Protein AF-A0A843U4Z0-F1 (afdb_monomer_lite)

pLDDT: mean 85.08, std 15.85, range [41.44, 98.06]

InterPro domains:
  IPR002710 Dilute domain [PF01843] (18-88)
  IPR002710 Dilute domain [PS51126] (1-98)
  IPR002710 Dilute domain [SM01132] (18-98)
  IPR052072 Vascular development regulator domain-containing protein [PTHR16027] (9-88)

Secondary structure (DSSP, 8-state):
-HHHHHHHTT--HHHHHHHHHHHHHHHHHHHHHHHHH-GGG-SHHHHHHHHHHHHHHHHHHHHTHHHHTTGGGGGHHHHHHHHHHH-THHHHHHHH--

Sequence (98 aa):
MCLLILYVLQVPPILIQKMFTQIFSSANVQLFNSLLLRRECCSFGNGEYVKAGLSDLELWCAKAKEYAGPSWEELKHIRQAVGFLVCKGCYFLNHYGM

Foldseek 3Di:
DVVVVCVVVVPPLVVLQVVLLVVLLVVLVVLLVCVVVPVVCLALVNLVVVVVVLVVVVVVCVVPVSRNPPSNVSNVNVNVSSVVSNPCVVVCCVPPHD

Radius of gyration: 16.46 Å; chains: 1; bounding box: 25×18×60 Å

Structure (mmCIF, N/CA/C/O backbone):
data_AF-A0A843U4Z0-F1
#
_entry.id   AF-A0A843U4Z0-F1
#
loop_
_atom_site.group_PDB
_atom_site.id
_atom_site.type_symbol
_atom_site.label_atom_id
_atom_site.label_alt_id
_atom_site.label_comp_id
_atom_site.label_asym_id
_atom_site.label_entity_id
_atom_site.label_seq_id
_atom_site.pdbx_PDB_ins_code
_atom_site.Cartn_x
_atom_site.Cartn_y
_atom_site.Cartn_z
_atom_site.occupancy
_atom_site.B_iso_or_equiv
_atom_site.auth_seq_id
_atom_site.auth_comp_id
_atom_site.auth_asym_id
_atom_site.auth_atom_id
_atom_site.pdbx_PDB_model_num
ATOM 1 N N . MET A 1 1 ? 5.284 -8.155 14.798 1.00 54.16 1 MET A N 1
ATOM 2 C CA . MET A 1 1 ? 6.096 -7.516 15.859 1.00 54.16 1 MET A CA 1
ATOM 3 C C . MET A 1 1 ? 5.481 -6.212 16.382 1.00 54.16 1 MET A C 1
ATOM 5 O O . MET A 1 1 ? 5.300 -6.119 17.586 1.00 54.16 1 MET A O 1
ATOM 9 N N . CYS A 1 2 ? 5.072 -5.253 15.535 1.00 58.69 2 CYS A N 1
ATOM 10 C CA . CYS A 1 2 ? 4.490 -3.974 15.995 1.00 58.69 2 CYS A CA 1
ATOM 11 C C . CYS A 1 2 ? 3.187 -4.108 16.808 1.00 58.69 2 CYS A C 1
ATOM 13 O O . CYS A 1 2 ? 3.075 -3.495 17.862 1.00 58.69 2 CYS A O 1
ATOM 15 N N . LEU A 1 3 ? 2.236 -4.953 16.387 1.00 59.44 3 LEU A N 1
ATOM 16 C CA . LEU A 1 3 ? 1.005 -5.186 17.164 1.00 59.44 3 LEU A CA 1
ATOM 17 C C . LEU A 1 3 ? 1.271 -5.822 18.537 1.00 59.44 3 LEU A C 1
ATOM 19 O O . LEU A 1 3 ? 0.555 -5.530 19.486 1.00 59.44 3 LEU A O 1
ATOM 23 N N . LEU A 1 4 ? 2.308 -6.660 18.656 1.00 59.88 4 LEU A N 1
ATOM 24 C CA . LEU A 1 4 ? 2.642 -7.324 19.919 1.00 59.88 4 LEU A CA 1
ATOM 25 C C . LEU A 1 4 ? 3.128 -6.305 20.963 1.00 59.88 4 LEU A C 1
ATOM 27 O O . LEU A 1 4 ? 2.747 -6.388 22.121 1.00 59.88 4 LEU A O 1
ATOM 31 N N . ILE A 1 5 ? 3.913 -5.309 20.535 1.00 62.28 5 ILE A N 1
ATOM 32 C CA . ILE A 1 5 ? 4.370 -4.208 21.397 1.00 62.28 5 ILE A CA 1
ATOM 33 C C . ILE A 1 5 ? 3.187 -3.325 21.814 1.00 62.28 5 ILE A C 1
ATOM 35 O O . ILE A 1 5 ? 3.045 -3.005 22.988 1.00 62.28 5 ILE A O 1
ATOM 39 N N . LEU A 1 6 ? 2.306 -2.968 20.875 1.00 62.22 6 LEU A N 1
ATOM 40 C CA . LEU A 1 6 ? 1.156 -2.102 21.163 1.00 62.22 6 LEU A CA 1
ATOM 41 C C . LEU A 1 6 ? 0.140 -2.765 22.106 1.00 62.22 6 LEU A C 1
ATOM 43 O O . LEU A 1 6 ? -0.411 -2.095 22.978 1.00 62.22 6 LEU A O 1
ATOM 47 N N . TYR A 1 7 ? -0.056 -4.079 21.970 1.00 63.06 7 TYR A N 1
ATOM 48 C CA . TYR A 1 7 ? -0.922 -4.871 22.844 1.00 63.06 7 TYR A CA 1
ATOM 49 C C . TYR A 1 7 ? -0.360 -4.990 24.269 1.00 63.06 7 TYR A C 1
ATOM 51 O O . TYR A 1 7 ? -1.084 -4.770 25.237 1.00 63.06 7 TYR A O 1
ATOM 59 N N . VAL A 1 8 ? 0.942 -5.271 24.412 1.00 61.38 8 VAL A N 1
ATOM 60 C CA . VAL A 1 8 ? 1.607 -5.390 25.726 1.00 61.38 8 VAL A CA 1
ATOM 61 C C . VAL A 1 8 ? 1.637 -4.055 26.480 1.00 61.38 8 VAL A C 1
ATOM 63 O O . VAL A 1 8 ? 1.583 -4.041 27.706 1.00 61.38 8 VAL A O 1
ATOM 66 N N . LEU A 1 9 ? 1.672 -2.930 25.762 1.00 72.12 9 LEU A N 1
ATOM 67 C CA . LEU A 1 9 ? 1.704 -1.583 26.340 1.00 72.12 9 LEU A CA 1
ATOM 68 C C . LEU A 1 9 ? 0.310 -0.988 26.633 1.00 72.12 9 LEU A C 1
ATOM 70 O O . LEU A 1 9 ? 0.228 0.189 26.977 1.00 72.12 9 LEU A O 1
ATOM 74 N N . GLN A 1 10 ? -0.776 -1.764 26.483 1.00 78.06 10 GLN A N 1
ATOM 75 C CA . GLN A 1 10 ? -2.170 -1.303 26.624 1.00 78.06 10 GLN A CA 1
ATOM 76 C C . GLN A 1 10 ? -2.475 -0.008 25.854 1.00 78.06 10 GLN A C 1
ATOM 78 O O . GLN A 1 10 ? -3.219 0.856 26.320 1.00 78.06 10 GLN A O 1
ATOM 83 N N . VAL A 1 11 ? -1.895 0.150 24.661 1.00 82.38 11 VAL A N 1
ATOM 84 C CA . VAL A 1 11 ? -2.120 1.355 23.862 1.00 82.38 11 VAL A CA 1
ATOM 85 C C . VAL A 1 11 ? -3.585 1.384 23.408 1.00 82.38 11 VAL A C 1
ATOM 87 O O . VAL A 1 11 ? -4.041 0.429 22.777 1.00 82.38 11 VAL A O 1
ATOM 90 N N . PRO A 1 12 ? -4.331 2.472 23.676 1.00 86.25 12 PRO A N 1
ATOM 91 C CA . PRO A 1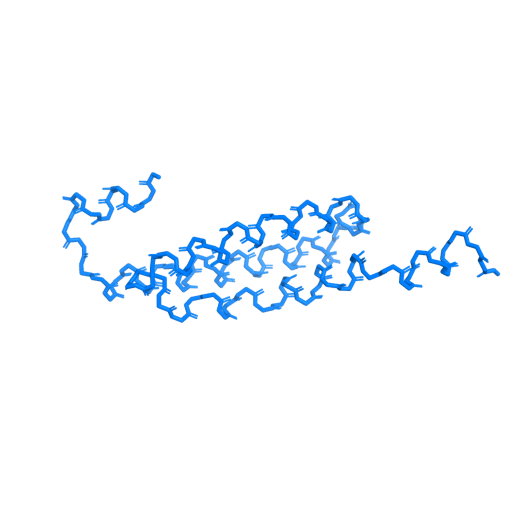 12 ? -5.697 2.629 23.198 1.00 86.25 12 PRO A CA 1
ATOM 92 C C . PRO A 1 12 ? -5.819 2.378 21.684 1.00 86.25 12 PRO A C 1
ATOM 94 O O . PRO A 1 12 ? -5.029 2.946 20.920 1.00 86.25 12 PRO A O 1
ATOM 97 N N . PRO A 1 13 ? -6.833 1.623 21.215 1.00 85.25 13 PRO A N 1
ATOM 98 C CA . PRO A 1 13 ? -7.003 1.304 19.794 1.00 85.25 13 PRO A CA 1
ATOM 99 C C . PRO A 1 13 ? -7.000 2.532 18.873 1.00 85.25 13 PRO A C 1
ATOM 101 O O . PRO A 1 13 ? -6.465 2.483 17.769 1.00 85.25 13 PRO A O 1
ATOM 104 N N . ILE A 1 14 ? -7.509 3.672 19.349 1.00 87.94 14 ILE A N 1
ATOM 105 C CA . ILE A 1 14 ? -7.505 4.935 18.600 1.00 87.94 14 ILE A CA 1
ATOM 106 C C . ILE A 1 14 ? -6.092 5.444 18.278 1.00 87.94 14 ILE A C 1
ATOM 108 O O . ILE A 1 14 ? -5.854 5.966 17.190 1.00 87.94 14 ILE A O 1
ATOM 112 N N . LEU A 1 15 ? -5.136 5.276 19.195 1.00 89.19 15 LEU A N 1
ATOM 113 C CA . LEU A 1 15 ? -3.745 5.668 18.970 1.00 89.19 15 LEU A CA 1
ATOM 114 C C . LEU A 1 15 ? -3.071 4.710 17.989 1.00 89.19 15 LEU A C 1
ATOM 116 O O . LEU A 1 15 ? -2.343 5.154 17.105 1.00 89.19 15 LEU A O 1
ATOM 120 N N . ILE A 1 16 ? -3.379 3.416 18.091 1.00 89.44 16 ILE A N 1
ATOM 121 C CA . ILE A 1 16 ? -2.903 2.395 17.153 1.00 89.44 16 ILE A CA 1
ATOM 122 C C . ILE A 1 16 ? -3.383 2.709 15.729 1.00 89.44 16 ILE A C 1
ATOM 124 O O . ILE A 1 16 ? -2.579 2.716 14.798 1.00 89.44 16 ILE A O 1
ATOM 128 N N . GLN A 1 17 ? -4.661 3.058 15.561 1.00 92.38 17 GLN A N 1
ATOM 129 C CA . GLN A 1 17 ? -5.208 3.471 14.265 1.00 92.38 17 GLN A CA 1
ATOM 130 C C . GLN A 1 17 ? -4.477 4.693 13.702 1.00 92.38 17 GLN A C 1
ATOM 132 O O . GLN A 1 17 ? -4.063 4.678 12.546 1.00 92.38 17 GLN A O 1
ATOM 137 N N . LYS A 1 18 ? -4.251 5.731 14.522 1.00 91.94 18 LYS A N 1
ATOM 138 C CA . LYS A 1 18 ? -3.496 6.929 14.108 1.00 91.94 18 LYS A CA 1
ATOM 139 C C . LYS A 1 18 ? -2.072 6.588 13.670 1.00 91.94 18 LYS A C 1
ATOM 141 O O . LYS A 1 18 ? -1.594 7.144 12.682 1.00 91.94 18 LYS A O 1
ATOM 146 N N . MET A 1 19 ? -1.410 5.663 14.366 1.00 91.69 19 MET A N 1
ATOM 147 C CA . MET A 1 19 ? -0.089 5.180 13.970 1.00 91.69 19 MET A CA 1
ATOM 148 C C . MET A 1 19 ? -0.134 4.485 12.608 1.00 91.69 19 MET A C 1
ATOM 150 O O . MET A 1 19 ? 0.668 4.827 11.744 1.00 91.69 19 MET A O 1
ATOM 154 N N . PHE A 1 20 ? -1.076 3.565 12.375 1.00 93.19 20 PHE A N 1
ATOM 155 C CA . PHE A 1 20 ? -1.192 2.889 11.079 1.00 93.19 20 PHE A CA 1
ATOM 156 C C . PHE A 1 20 ? -1.538 3.847 9.942 1.00 93.19 20 PHE A C 1
ATOM 158 O O . PHE A 1 20 ? -0.923 3.750 8.885 1.00 93.19 20 PHE A O 1
ATOM 165 N N . THR A 1 21 ? -2.426 4.821 10.164 1.00 95.56 21 THR A N 1
ATOM 166 C CA . THR A 1 21 ? -2.678 5.902 9.199 1.00 95.56 21 THR A CA 1
ATOM 167 C C . THR A 1 21 ? -1.377 6.612 8.825 1.00 95.56 21 THR A C 1
ATOM 169 O O . THR A 1 21 ? -1.064 6.737 7.645 1.00 95.56 21 THR A O 1
ATOM 172 N N . GLN A 1 22 ? -0.567 7.016 9.809 1.00 96.00 22 GLN A N 1
ATOM 173 C CA . GLN A 1 22 ? 0.690 7.714 9.534 1.00 96.00 22 GLN A CA 1
ATOM 174 C C . GLN A 1 22 ? 1.719 6.819 8.827 1.00 96.00 22 GLN A C 1
ATOM 176 O O . GLN A 1 22 ? 2.394 7.266 7.899 1.00 96.00 22 GLN A O 1
ATOM 181 N N . ILE A 1 23 ? 1.838 5.556 9.246 1.00 95.06 23 ILE A N 1
ATOM 182 C CA . ILE A 1 23 ? 2.751 4.580 8.641 1.00 95.06 23 ILE A CA 1
ATOM 183 C C . ILE A 1 23 ? 2.367 4.339 7.182 1.00 95.06 23 ILE A C 1
ATOM 185 O O . ILE A 1 23 ? 3.233 4.397 6.314 1.00 95.06 23 ILE A O 1
ATOM 189 N N . PHE A 1 24 ? 1.087 4.104 6.896 1.00 97.19 24 PHE A N 1
ATOM 190 C CA . PHE A 1 24 ? 0.617 3.831 5.540 1.00 97.19 24 PHE A CA 1
ATOM 191 C C . PHE A 1 24 ? 0.698 5.065 4.647 1.00 97.19 24 PHE A C 1
ATOM 193 O O . PHE A 1 24 ? 1.141 4.946 3.508 1.00 97.19 24 PHE A O 1
ATOM 200 N N . SER A 1 25 ? 0.388 6.252 5.168 1.00 97.62 25 SER A N 1
ATOM 201 C CA . SER A 1 25 ? 0.566 7.509 4.435 1.00 97.62 25 SER A CA 1
ATOM 202 C C . SER A 1 25 ? 2.040 7.745 4.079 1.00 97.62 25 SER A C 1
ATOM 204 O O . SER A 1 25 ? 2.384 8.037 2.931 1.00 97.62 25 SER A O 1
ATOM 206 N N . SER A 1 26 ? 2.945 7.506 5.034 1.00 96.94 26 SER A N 1
ATOM 207 C CA . SER A 1 26 ? 4.392 7.601 4.816 1.00 96.94 26 SER A CA 1
ATOM 208 C C . SER A 1 26 ? 4.897 6.561 3.811 1.00 96.94 26 SER A C 1
ATOM 210 O O . SER A 1 26 ? 5.629 6.905 2.883 1.00 96.94 26 SER A O 1
ATOM 212 N N . ALA A 1 27 ? 4.467 5.303 3.937 1.00 96.56 27 ALA A N 1
ATOM 213 C CA . ALA A 1 27 ? 4.809 4.238 2.999 1.00 96.56 27 ALA A CA 1
ATOM 214 C C . ALA A 1 27 ? 4.311 4.554 1.583 1.00 96.56 27 ALA A C 1
ATOM 216 O O . ALA A 1 27 ? 5.056 4.384 0.621 1.00 96.56 27 ALA A O 1
ATOM 217 N N . ASN A 1 28 ? 3.088 5.073 1.454 1.00 97.38 28 ASN A N 1
ATOM 218 C CA . ASN A 1 28 ? 2.519 5.487 0.181 1.00 97.38 28 ASN A CA 1
ATOM 219 C C . ASN A 1 28 ? 3.397 6.541 -0.507 1.00 97.38 28 ASN A C 1
ATOM 221 O O . ASN A 1 28 ? 3.776 6.345 -1.659 1.00 97.38 28 ASN A O 1
ATOM 225 N N . VAL A 1 29 ? 3.769 7.616 0.198 1.00 97.31 29 VAL A N 1
ATOM 226 C CA . VAL A 1 29 ? 4.633 8.674 -0.356 1.00 97.31 29 VAL A CA 1
ATOM 227 C C . VAL A 1 29 ? 6.012 8.128 -0.720 1.00 97.31 29 VAL A C 1
ATOM 229 O O . VAL A 1 29 ? 6.500 8.388 -1.815 1.00 97.31 29 VAL A O 1
ATOM 232 N N . GLN A 1 30 ? 6.642 7.348 0.161 1.00 96.81 30 GLN A N 1
ATOM 233 C CA . GLN A 1 30 ? 7.994 6.833 -0.073 1.00 96.81 30 GLN A CA 1
ATOM 234 C C . GLN A 1 30 ? 8.057 5.864 -1.258 1.00 96.81 30 GLN A C 1
ATOM 236 O O . GLN A 1 30 ? 8.934 5.989 -2.118 1.00 96.81 30 GLN A O 1
ATOM 241 N N . LEU A 1 31 ? 7.121 4.916 -1.337 1.00 95.00 31 LEU A N 1
ATOM 242 C CA . LEU A 1 31 ? 7.069 3.947 -2.430 1.00 95.00 31 LEU A CA 1
ATOM 243 C C . LEU A 1 31 ? 6.703 4.626 -3.749 1.00 95.00 31 LEU A C 1
ATOM 245 O O . LEU A 1 31 ? 7.352 4.381 -4.763 1.00 95.00 31 LEU A O 1
ATOM 249 N N . PHE A 1 32 ? 5.718 5.526 -3.735 1.00 94.94 32 PHE A N 1
ATOM 250 C CA . PHE A 1 32 ? 5.315 6.259 -4.930 1.00 94.94 32 PHE A CA 1
ATOM 251 C C . PHE A 1 32 ? 6.448 7.154 -5.450 1.00 94.94 32 PHE A C 1
ATOM 253 O O . PHE A 1 32 ? 6.773 7.106 -6.635 1.00 94.94 32 PHE A O 1
ATOM 260 N N . ASN A 1 33 ? 7.135 7.885 -4.567 1.00 94.50 33 ASN A N 1
ATOM 261 C CA . ASN A 1 33 ? 8.306 8.677 -4.944 1.00 94.50 33 ASN A CA 1
ATOM 262 C C . ASN A 1 33 ? 9.446 7.805 -5.480 1.00 94.50 33 ASN A C 1
ATOM 264 O O . ASN A 1 33 ? 10.119 8.208 -6.424 1.00 94.50 33 ASN A O 1
ATOM 268 N N . SER A 1 34 ? 9.652 6.605 -4.931 1.00 95.25 34 SER A N 1
ATOM 269 C CA . SER A 1 34 ? 10.660 5.674 -5.452 1.00 95.25 34 SER A CA 1
ATOM 270 C C . SER A 1 34 ? 10.353 5.261 -6.894 1.00 95.25 34 SER A C 1
ATOM 272 O O . SER A 1 34 ? 11.259 5.267 -7.723 1.00 95.25 34 SER A O 1
ATOM 274 N N . LEU A 1 35 ? 9.083 4.983 -7.217 1.00 90.75 35 LEU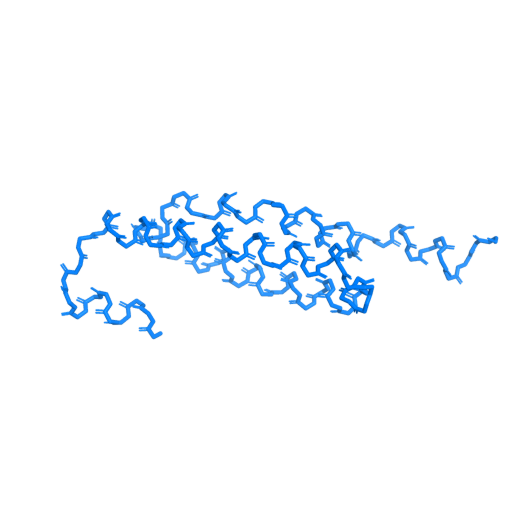 A N 1
ATOM 275 C CA . LEU A 1 35 ? 8.654 4.696 -8.591 1.00 90.75 35 LEU A CA 1
ATOM 276 C C . LEU A 1 35 ? 8.848 5.905 -9.520 1.00 90.75 35 LEU A C 1
ATOM 278 O O . LEU A 1 35 ? 9.325 5.754 -10.641 1.00 90.75 35 LEU A O 1
ATOM 282 N N . LEU A 1 36 ? 8.522 7.117 -9.063 1.00 88.88 36 LEU A N 1
ATOM 283 C CA . LEU A 1 36 ? 8.667 8.325 -9.882 1.00 88.88 36 LEU A CA 1
ATOM 284 C C . LEU A 1 36 ? 10.128 8.711 -10.145 1.00 88.88 36 LEU A C 1
ATOM 286 O O . LEU A 1 36 ? 10.457 9.171 -11.236 1.00 88.88 36 LEU A O 1
ATOM 290 N N . LEU A 1 37 ? 10.998 8.556 -9.146 1.00 93.44 37 LEU A N 1
ATOM 291 C CA . LEU A 1 37 ? 12.373 9.055 -9.195 1.00 93.44 37 LEU A CA 1
ATOM 292 C C . LEU A 1 37 ? 13.370 8.029 -9.745 1.00 93.44 37 LEU A C 1
ATOM 294 O O . LEU A 1 37 ? 14.433 8.419 -10.226 1.00 9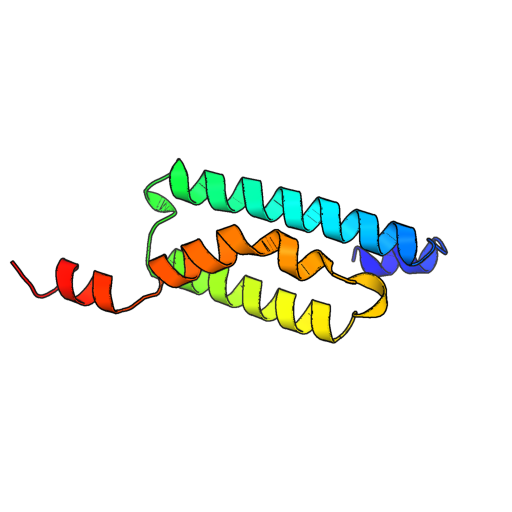3.44 37 LEU A O 1
ATOM 298 N N . ARG A 1 38 ? 13.064 6.726 -9.679 1.00 91.81 38 ARG A N 1
ATOM 299 C CA . ARG A 1 38 ? 14.000 5.656 -10.060 1.00 91.81 38 ARG A CA 1
ATOM 300 C C . ARG A 1 38 ? 13.392 4.743 -11.118 1.00 91.81 38 ARG A C 1
ATOM 302 O O . ARG A 1 38 ? 12.551 3.898 -10.825 1.00 91.81 38 ARG A O 1
ATOM 309 N N . ARG A 1 39 ? 13.893 4.849 -12.355 1.00 84.56 39 ARG A N 1
ATOM 310 C CA . ARG A 1 39 ? 13.446 4.021 -13.495 1.00 84.56 39 ARG A CA 1
ATOM 311 C C . ARG A 1 39 ? 13.547 2.520 -13.242 1.00 84.56 39 ARG A C 1
ATOM 313 O O . ARG A 1 39 ? 12.685 1.775 -13.688 1.00 84.56 39 ARG A O 1
ATOM 320 N N . GLU A 1 40 ? 14.568 2.077 -12.517 1.00 86.69 40 GLU A N 1
ATOM 321 C CA . GLU A 1 40 ? 14.757 0.662 -12.179 1.00 86.69 40 GLU A CA 1
ATOM 322 C C . GLU A 1 40 ? 13.628 0.082 -11.317 1.00 86.69 40 GLU A C 1
ATOM 324 O O . GLU A 1 40 ? 13.389 -1.120 -11.367 1.00 86.69 40 GLU A O 1
ATOM 329 N N . CYS A 1 41 ? 12.884 0.913 -10.578 1.00 87.50 41 CYS A N 1
ATOM 330 C CA . CYS A 1 41 ? 11.732 0.474 -9.794 1.00 87.50 41 CYS A CA 1
ATOM 331 C C . CYS A 1 41 ? 10.478 0.240 -10.664 1.00 87.50 41 CYS A C 1
ATOM 333 O O . CYS A 1 41 ? 9.583 -0.492 -10.250 1.00 87.50 41 CYS A O 1
ATOM 335 N N . CYS A 1 42 ? 10.429 0.780 -11.885 1.00 87.31 42 CYS A N 1
ATOM 336 C CA . CYS A 1 42 ? 9.279 0.726 -12.796 1.00 87.31 42 CYS A CA 1
ATOM 337 C C . CYS A 1 42 ? 9.347 -0.456 -13.775 1.00 87.31 42 CYS A C 1
ATOM 339 O O . CYS A 1 42 ? 9.324 -0.276 -14.991 1.00 87.31 42 CYS A O 1
ATOM 341 N N . SER A 1 43 ? 9.433 -1.677 -13.244 1.00 88.06 43 SER A N 1
ATOM 342 C CA . SER A 1 43 ? 9.435 -2.919 -14.029 1.00 88.06 43 SER A CA 1
ATOM 343 C C . SER A 1 43 ? 8.243 -3.810 -13.679 1.00 88.06 43 SER A C 1
ATOM 345 O O . SER A 1 43 ? 7.641 -3.657 -12.615 1.00 88.06 43 SER A O 1
ATOM 347 N N . PHE A 1 44 ? 7.928 -4.782 -14.542 1.00 88.12 44 PHE A N 1
ATOM 348 C CA . PHE A 1 44 ? 6.846 -5.743 -14.289 1.00 88.12 44 PHE A CA 1
ATOM 349 C C . PHE A 1 44 ? 7.086 -6.518 -13.002 1.00 88.12 44 PHE A C 1
ATOM 351 O O . PHE A 1 44 ? 6.197 -6.626 -12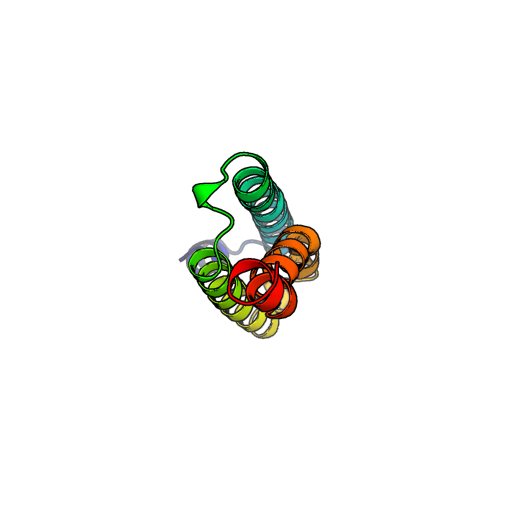.167 1.00 88.12 44 PHE A O 1
ATOM 358 N N . GLY A 1 45 ? 8.311 -7.032 -12.845 1.00 90.19 45 GLY A N 1
ATOM 359 C CA . GLY A 1 45 ? 8.699 -7.827 -11.686 1.00 90.19 45 GLY A CA 1
ATOM 360 C C . GLY A 1 45 ? 8.582 -7.031 -10.391 1.00 90.19 45 GLY A C 1
ATOM 361 O O . GLY A 1 45 ? 8.041 -7.537 -9.413 1.00 90.19 45 GLY A O 1
ATOM 362 N N . ASN A 1 46 ? 8.996 -5.760 -10.402 1.00 91.69 46 ASN A N 1
ATOM 363 C CA . ASN A 1 46 ? 8.827 -4.881 -9.246 1.00 91.69 46 ASN A CA 1
ATOM 364 C C . ASN A 1 46 ? 7.351 -4.564 -8.988 1.00 91.69 46 ASN A C 1
ATOM 366 O O . ASN A 1 46 ? 6.918 -4.581 -7.839 1.00 91.69 46 ASN A O 1
ATOM 370 N N . GLY A 1 47 ? 6.564 -4.333 -10.042 1.00 92.81 47 GLY A N 1
ATOM 371 C CA . GLY A 1 47 ? 5.118 -4.151 -9.941 1.00 92.81 47 GLY A CA 1
ATOM 372 C C . GLY A 1 47 ? 4.428 -5.350 -9.287 1.00 92.81 47 GLY A C 1
ATOM 373 O O . GLY A 1 47 ? 3.701 -5.177 -8.312 1.00 92.81 47 GLY A O 1
ATOM 374 N N . GLU A 1 48 ? 4.694 -6.566 -9.763 1.00 94.12 48 GLU A N 1
ATOM 375 C CA . GLU A 1 48 ? 4.132 -7.799 -9.196 1.00 94.12 48 GLU A CA 1
ATOM 376 C C . GLU A 1 48 ? 4.590 -8.027 -7.751 1.00 94.12 48 GLU A C 1
ATOM 378 O O . GLU A 1 48 ? 3.777 -8.392 -6.901 1.00 94.12 48 GLU A O 1
ATOM 383 N N . TYR A 1 49 ? 5.859 -7.743 -7.437 1.00 95.00 49 TYR A N 1
ATOM 384 C CA . TYR A 1 49 ? 6.374 -7.843 -6.071 1.00 95.00 49 TYR A CA 1
ATOM 385 C C . TYR A 1 49 ? 5.634 -6.904 -5.109 1.00 95.00 49 TYR A C 1
ATOM 387 O O . TYR A 1 49 ? 5.141 -7.334 -4.063 1.00 95.00 49 TYR A O 1
ATOM 395 N N . VAL A 1 50 ? 5.493 -5.625 -5.472 1.00 95.50 50 VAL A N 1
ATOM 396 C CA . VAL A 1 50 ? 4.782 -4.651 -4.629 1.00 95.50 50 VAL A CA 1
ATOM 397 C C . VAL A 1 50 ? 3.291 -4.991 -4.548 1.00 95.50 50 VAL A C 1
ATOM 399 O O . VAL A 1 50 ? 2.695 -4.864 -3.480 1.00 95.50 50 VAL A O 1
ATOM 402 N N . LYS A 1 51 ? 2.681 -5.485 -5.631 1.00 95.69 51 LYS A N 1
ATOM 403 C CA . LYS A 1 51 ? 1.281 -5.933 -5.646 1.00 95.69 51 LYS A CA 1
ATOM 404 C C . LYS A 1 51 ? 1.028 -7.078 -4.665 1.00 95.69 51 LYS A C 1
ATOM 406 O O . LYS A 1 51 ? 0.020 -7.048 -3.959 1.00 95.69 51 LYS A O 1
ATOM 411 N N . ALA A 1 52 ? 1.928 -8.059 -4.599 1.00 96.56 52 ALA A N 1
ATOM 412 C CA . ALA A 1 52 ? 1.829 -9.154 -3.638 1.00 96.56 52 ALA A CA 1
ATOM 413 C C . ALA A 1 52 ? 1.869 -8.623 -2.195 1.00 96.56 52 ALA A C 1
ATOM 415 O O . ALA A 1 52 ? 0.962 -8.903 -1.415 1.00 96.56 52 ALA A O 1
ATOM 416 N N . GLY A 1 53 ? 2.829 -7.745 -1.880 1.00 96.44 53 GLY A N 1
ATOM 417 C CA . GLY A 1 53 ? 2.921 -7.121 -0.555 1.00 96.44 53 GLY A CA 1
ATOM 418 C C . GLY A 1 53 ? 1.694 -6.276 -0.182 1.00 96.44 53 GLY A C 1
ATOM 419 O O . GLY A 1 53 ? 1.220 -6.335 0.951 1.00 96.44 53 GLY A O 1
ATOM 420 N N . LEU A 1 54 ? 1.130 -5.524 -1.134 1.00 97.12 54 LEU A N 1
ATOM 421 C CA . LEU A 1 54 ? -0.122 -4.786 -0.927 1.00 97.12 54 LEU A CA 1
ATOM 422 C C . LEU A 1 54 ? -1.306 -5.730 -0.662 1.00 97.12 54 LEU A C 1
ATOM 424 O O . LEU A 1 54 ? -2.149 -5.412 0.171 1.00 97.12 54 LEU A O 1
ATOM 428 N N . SER A 1 55 ? -1.352 -6.895 -1.310 1.00 96.94 55 SER A N 1
ATOM 429 C CA . SER A 1 55 ? -2.413 -7.892 -1.095 1.00 96.94 55 SER A CA 1
ATOM 430 C C . SER A 1 55 ? -2.339 -8.501 0.312 1.00 96.94 55 SER A C 1
ATOM 432 O O . SER A 1 55 ? -3.359 -8.641 0.989 1.00 96.94 55 SER A O 1
ATOM 434 N N . ASP A 1 56 ? -1.128 -8.792 0.794 1.00 96.75 56 ASP A N 1
ATOM 435 C CA . ASP A 1 56 ? -0.912 -9.269 2.165 1.00 96.75 56 ASP A CA 1
ATOM 436 C C . ASP A 1 56 ? -1.313 -8.211 3.206 1.00 96.75 56 ASP A C 1
ATOM 438 O O . ASP A 1 56 ? -1.932 -8.533 4.227 1.00 96.75 56 ASP A O 1
ATOM 442 N N . LEU A 1 57 ? -1.009 -6.935 2.940 1.00 95.69 57 LEU A N 1
ATOM 443 C CA . LEU A 1 57 ? -1.419 -5.817 3.793 1.00 95.69 57 LEU A CA 1
ATOM 444 C C . LEU A 1 57 ? -2.938 -5.625 3.813 1.00 95.69 57 LEU A C 1
ATOM 446 O O . LEU A 1 57 ? -3.495 -5.386 4.885 1.00 95.69 57 LEU A O 1
ATOM 450 N N . GLU A 1 58 ? -3.619 -5.762 2.674 1.00 96.62 58 GLU A N 1
ATOM 451 C CA . GLU A 1 58 ? -5.083 -5.693 2.597 1.00 96.62 58 GLU A CA 1
ATOM 452 C C . GLU A 1 58 ? -5.729 -6.790 3.450 1.00 96.62 58 GLU A C 1
ATOM 454 O O . GLU A 1 58 ? -6.605 -6.519 4.278 1.00 96.62 58 GLU A O 1
ATOM 459 N N . LEU A 1 59 ? -5.235 -8.027 3.321 1.00 96.06 59 LEU A N 1
ATOM 460 C CA . LEU A 1 59 ? -5.698 -9.156 4.123 1.00 96.06 59 LEU A CA 1
ATOM 461 C C . LEU A 1 59 ? -5.447 -8.932 5.618 1.00 96.06 59 LEU A C 1
ATOM 463 O O . LEU A 1 59 ? -6.298 -9.258 6.451 1.00 96.06 59 LEU A O 1
ATOM 467 N N . TRP A 1 60 ? -4.289 -8.379 5.979 1.00 94.56 60 TRP A N 1
ATOM 468 C CA . TRP A 1 60 ? -3.997 -8.023 7.362 1.00 94.56 60 TRP A CA 1
ATOM 469 C C . TRP A 1 60 ? -4.961 -6.947 7.883 1.00 94.56 60 TRP A C 1
ATOM 471 O O . TRP A 1 60 ? -5.505 -7.117 8.975 1.00 94.56 60 TRP A O 1
ATOM 481 N N . CYS A 1 61 ? -5.259 -5.904 7.099 1.00 94.81 61 CYS A N 1
ATOM 482 C CA . CYS A 1 61 ? -6.221 -4.861 7.476 1.00 94.81 61 CYS A CA 1
ATOM 483 C C . CYS A 1 61 ? -7.626 -5.433 7.696 1.00 94.81 61 CYS A C 1
ATOM 485 O O . CYS A 1 61 ? -8.307 -5.052 8.649 1.00 94.81 61 CYS A O 1
ATOM 487 N N . ALA A 1 62 ? -8.042 -6.383 6.854 1.00 94.00 62 ALA A N 1
ATOM 488 C CA . ALA A 1 62 ? -9.322 -7.069 6.998 1.00 94.00 62 ALA A CA 1
ATOM 489 C C . ALA A 1 62 ? -9.405 -7.877 8.306 1.00 94.00 62 ALA A C 1
ATOM 491 O O . ALA A 1 62 ? -10.441 -7.865 8.972 1.00 94.00 62 ALA A O 1
ATOM 492 N N . LYS A 1 63 ? -8.309 -8.539 8.707 1.00 92.75 63 LYS A N 1
ATOM 493 C CA . LYS A 1 63 ? -8.223 -9.305 9.965 1.00 92.75 63 LYS A CA 1
ATOM 494 C C . LYS A 1 63 ? -8.114 -8.409 11.201 1.00 92.75 63 LYS A C 1
ATOM 496 O O . LYS A 1 63 ? -8.664 -8.740 12.244 1.00 92.75 63 LYS A O 1
ATOM 501 N N . ALA A 1 64 ? -7.412 -7.284 11.093 1.00 90.69 64 ALA A N 1
ATOM 502 C CA . ALA A 1 64 ? -7.101 -6.379 12.197 1.00 90.69 64 ALA A CA 1
ATOM 503 C C . ALA A 1 64 ? -7.949 -5.096 12.159 1.00 90.69 64 ALA A C 1
ATOM 505 O O . ALA A 1 64 ? -7.441 -4.018 12.456 1.00 90.69 64 ALA A O 1
ATOM 506 N N . LYS A 1 65 ? -9.235 -5.188 11.793 1.00 88.75 65 LYS A N 1
ATOM 507 C CA . LYS A 1 65 ? -10.097 -4.024 11.507 1.00 88.75 65 LYS A CA 1
ATOM 508 C C . LYS A 1 65 ? -10.176 -3.000 12.651 1.00 88.75 65 LYS A C 1
ATOM 510 O O . LYS A 1 65 ? -10.202 -1.802 12.387 1.00 88.75 65 LYS A O 1
ATOM 515 N N . GLU A 1 66 ? -10.151 -3.460 13.905 1.00 88.75 66 GLU A N 1
ATOM 516 C CA . GLU A 1 66 ? -10.100 -2.608 15.108 1.00 88.75 66 GLU A CA 1
ATOM 517 C C . GLU A 1 66 ? -8.851 -1.711 15.150 1.00 88.75 66 GLU A C 1
ATOM 519 O O . GLU A 1 66 ? -8.918 -0.572 15.606 1.00 88.75 66 GLU A O 1
ATOM 524 N N . TYR A 1 67 ? -7.718 -2.202 14.646 1.00 88.38 67 TYR A N 1
ATOM 525 C CA . TYR A 1 67 ? -6.425 -1.517 14.696 1.00 88.38 67 TYR A CA 1
ATOM 526 C C . TYR A 1 67 ? -6.080 -0.812 13.391 1.00 88.38 67 TYR A C 1
ATOM 528 O O . TYR A 1 67 ? -5.504 0.269 13.412 1.00 88.38 67 TYR A O 1
ATOM 536 N N . ALA A 1 68 ? -6.434 -1.408 12.255 1.00 88.81 68 ALA A N 1
ATOM 537 C CA . ALA A 1 68 ? -6.209 -0.820 10.947 1.00 88.81 68 ALA A CA 1
ATOM 538 C C . ALA A 1 68 ? -7.145 0.374 10.716 1.00 88.81 68 ALA A C 1
ATOM 540 O O . ALA A 1 68 ? -6.732 1.364 10.113 1.00 88.81 68 ALA A O 1
ATOM 541 N N . GLY A 1 69 ? -8.392 0.318 11.200 1.00 89.25 69 GLY A N 1
ATOM 542 C CA . GLY A 1 69 ? -9.374 1.370 10.944 1.00 89.25 69 GLY A CA 1
ATOM 543 C C . GLY A 1 69 ? -9.462 1.701 9.441 1.00 89.25 69 GLY A C 1
ATOM 544 O O . GLY A 1 69 ? -9.435 0.786 8.617 1.00 89.25 69 GLY A O 1
ATOM 545 N N . PRO A 1 70 ? -9.527 2.988 9.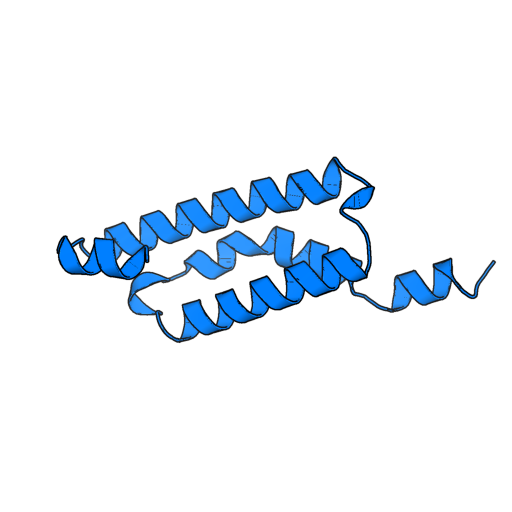052 1.00 92.12 70 PRO A N 1
ATOM 546 C CA . PRO A 1 70 ? -9.547 3.404 7.648 1.00 92.12 70 PRO A CA 1
ATOM 547 C C . PRO A 1 70 ? -8.150 3.516 7.006 1.00 92.12 70 PRO A C 1
ATOM 549 O O . PRO A 1 70 ? -8.037 4.033 5.898 1.00 92.12 70 PRO A O 1
ATOM 552 N N . SER A 1 71 ? -7.073 3.080 7.676 1.00 95.12 71 SER A N 1
ATOM 553 C CA . SER A 1 71 ? -5.696 3.351 7.224 1.00 95.12 71 SER A CA 1
ATOM 554 C C . SER A 1 71 ? -5.372 2.795 5.837 1.00 95.12 71 SER A C 1
ATOM 556 O O . SER A 1 71 ? -4.564 3.396 5.137 1.00 95.12 71 SER A O 1
ATOM 558 N N . TRP A 1 72 ? -6.011 1.701 5.403 1.00 97.00 72 TRP A N 1
ATOM 559 C CA . TRP A 1 72 ? -5.805 1.096 4.076 1.00 97.00 72 TRP A CA 1
ATOM 560 C C . TRP A 1 72 ? -5.942 2.097 2.917 1.00 97.00 72 TRP A C 1
ATOM 562 O O . TRP A 1 72 ? -5.209 2.017 1.928 1.00 97.00 72 TRP A O 1
ATOM 572 N N . GLU A 1 73 ? -6.827 3.085 3.061 1.00 96.50 73 GLU A N 1
ATOM 573 C CA . GLU A 1 73 ? -7.073 4.111 2.044 1.00 96.50 73 GLU A CA 1
ATOM 574 C C . GLU A 1 73 ? -5.880 5.058 1.835 1.00 96.50 73 GLU A C 1
ATOM 576 O O . GLU A 1 73 ? -5.736 5.659 0.767 1.00 96.50 73 GLU A O 1
ATOM 581 N N . GLU A 1 74 ? -4.961 5.139 2.800 1.00 98.06 74 GLU A N 1
ATOM 582 C CA . GLU A 1 74 ? -3.736 5.933 2.677 1.00 98.06 74 GLU A CA 1
ATOM 583 C C . GLU A 1 74 ? -2.785 5.377 1.601 1.00 98.06 74 GLU A C 1
ATOM 585 O O . GLU A 1 74 ? -1.992 6.125 1.032 1.00 98.06 74 GLU A O 1
ATOM 590 N N . LEU A 1 75 ? -2.893 4.086 1.254 1.00 97.62 75 LEU A N 1
ATOM 591 C CA . LEU A 1 75 ? -2.063 3.415 0.239 1.00 97.62 75 LEU A CA 1
ATOM 592 C C . LEU A 1 75 ? -2.592 3.574 -1.200 1.00 97.62 75 LEU A C 1
ATOM 594 O O . LEU A 1 75 ? -2.119 2.903 -2.121 1.00 97.62 75 LEU A O 1
ATOM 598 N N . LYS A 1 76 ? -3.587 4.436 -1.434 1.00 96.88 76 LYS A N 1
ATOM 599 C CA . LYS A 1 76 ? -4.262 4.563 -2.739 1.00 96.88 76 LYS A CA 1
ATOM 600 C C . LYS A 1 76 ? -3.325 4.866 -3.914 1.00 96.88 76 LYS A C 1
ATOM 602 O O . LYS A 1 76 ? -3.507 4.293 -4.987 1.00 96.88 76 LYS A O 1
ATOM 607 N N . HIS A 1 77 ? -2.315 5.721 -3.737 1.00 96.88 77 HIS A N 1
ATOM 608 C CA . HIS A 1 77 ? -1.466 6.157 -4.851 1.00 96.88 77 HIS A CA 1
ATOM 609 C C . HIS A 1 77 ? -0.510 5.051 -5.289 1.00 96.88 77 HIS A C 1
ATOM 611 O O . HIS A 1 77 ? -0.378 4.790 -6.486 1.00 96.88 77 HIS A O 1
ATOM 617 N N . ILE A 1 78 ? 0.100 4.345 -4.333 1.00 97.19 78 ILE A N 1
ATOM 618 C CA . ILE A 1 78 ? 0.950 3.201 -4.657 1.00 97.19 78 ILE A CA 1
ATOM 619 C C . ILE A 1 78 ? 0.134 2.048 -5.256 1.00 97.19 78 ILE A C 1
ATOM 621 O O . ILE A 1 78 ? 0.571 1.452 -6.237 1.00 97.19 78 ILE A O 1
ATOM 625 N N . ARG A 1 79 ? -1.087 1.788 -4.763 1.00 97.19 79 ARG A N 1
ATOM 626 C CA . ARG A 1 79 ? -2.000 0.784 -5.347 1.00 97.19 79 ARG A CA 1
ATOM 627 C C . ARG A 1 79 ? -2.332 1.095 -6.806 1.00 97.19 79 ARG A C 1
ATOM 629 O O . ARG A 1 79 ? -2.270 0.204 -7.650 1.00 97.19 79 ARG A O 1
ATOM 636 N N . GLN A 1 80 ? -2.642 2.355 -7.112 1.00 95.69 80 GLN A N 1
ATOM 637 C CA . GLN A 1 80 ? -2.898 2.800 -8.483 1.00 95.69 80 GLN A CA 1
ATOM 638 C C . GLN A 1 80 ? -1.655 2.652 -9.369 1.00 95.69 80 GLN A C 1
ATOM 640 O O . GLN A 1 80 ? -1.743 2.044 -10.433 1.00 95.69 80 GLN A O 1
ATOM 645 N N . ALA A 1 81 ? -0.494 3.148 -8.926 1.00 94.31 81 ALA A N 1
ATOM 646 C CA . ALA A 1 81 ? 0.758 3.064 -9.684 1.00 94.31 81 ALA A CA 1
ATOM 647 C C . ALA A 1 81 ? 1.155 1.618 -10.004 1.00 94.31 81 ALA A C 1
ATOM 649 O O . ALA A 1 81 ? 1.512 1.299 -11.136 1.00 94.31 81 ALA A O 1
ATOM 650 N N . VAL A 1 82 ? 1.035 0.724 -9.024 1.00 94.25 82 VAL A N 1
ATOM 651 C CA . VAL A 1 82 ? 1.294 -0.706 -9.211 1.00 94.25 82 VAL A CA 1
ATOM 652 C C . VAL A 1 82 ? 0.278 -1.335 -10.164 1.00 94.25 82 VAL A C 1
ATOM 654 O O . VAL A 1 82 ? 0.661 -2.121 -11.029 1.00 94.25 82 VAL A O 1
ATOM 657 N N . GLY A 1 83 ? -0.998 -0.945 -10.073 1.00 92.06 83 GLY A N 1
ATOM 658 C CA . GLY A 1 83 ? -2.026 -1.337 -11.038 1.00 92.06 83 GLY A CA 1
ATOM 659 C C . GLY A 1 83 ? -1.638 -0.992 -12.478 1.00 92.06 83 GLY A C 1
ATOM 660 O O . GLY A 1 83 ? -1.784 -1.833 -13.362 1.00 92.06 83 GLY A O 1
ATOM 661 N N . PHE A 1 84 ? -1.065 0.195 -12.706 1.00 89.69 84 PHE A N 1
ATOM 662 C CA . PHE A 1 84 ? -0.524 0.581 -14.013 1.00 89.69 84 PHE A CA 1
ATOM 663 C C . PHE A 1 84 ? 0.698 -0.251 -14.419 1.00 89.69 84 PHE A C 1
ATOM 665 O O . PHE A 1 84 ? 0.743 -0.742 -15.545 1.00 89.69 84 PHE A O 1
ATOM 672 N N . LEU A 1 85 ? 1.664 -0.451 -13.516 1.00 87.75 85 LEU A N 1
ATOM 673 C CA . LEU A 1 85 ? 2.905 -1.188 -13.800 1.00 87.75 85 LEU A CA 1
ATOM 674 C C . LEU A 1 85 ? 2.680 -2.657 -14.171 1.00 87.75 85 LEU A C 1
ATOM 676 O O . LEU A 1 85 ? 3.460 -3.222 -14.936 1.00 87.75 85 LEU A O 1
ATOM 680 N N . VAL A 1 86 ? 1.633 -3.273 -13.625 1.00 88.81 86 VAL A N 1
ATOM 681 C CA . VAL A 1 86 ? 1.272 -4.681 -13.852 1.00 88.81 86 VAL A CA 1
ATOM 682 C C . VAL A 1 86 ? 0.263 -4.83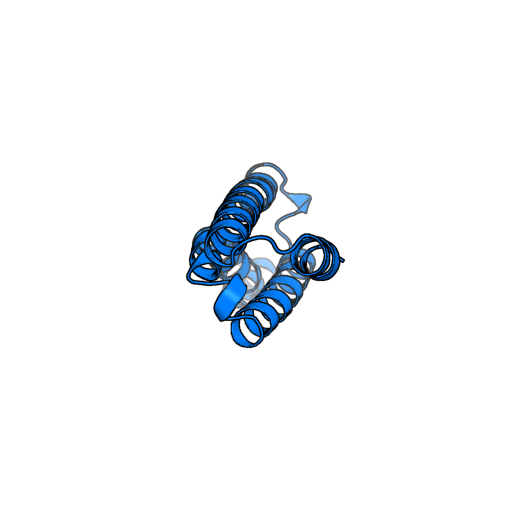8 -14.999 1.00 88.81 86 VAL A C 1
ATOM 684 O O . VAL A 1 86 ? 0.010 -5.948 -15.475 1.00 88.81 86 VAL A O 1
ATOM 687 N N . CYS A 1 87 ? -0.321 -3.743 -15.487 1.00 85.38 87 CYS A N 1
ATOM 688 C CA . CYS A 1 87 ? -1.308 -3.802 -16.555 1.00 85.38 87 CYS A CA 1
ATOM 689 C C . CYS A 1 87 ? -0.666 -4.340 -17.848 1.00 85.38 87 CYS A C 1
ATOM 691 O O . CYS A 1 87 ? 0.174 -3.692 -18.475 1.00 85.38 87 CYS A O 1
ATOM 693 N N . LYS A 1 88 ? -1.078 -5.546 -18.266 1.00 59.50 88 LYS A N 1
ATOM 694 C CA . LYS A 1 88 ? -0.508 -6.273 -19.419 1.00 59.50 88 LYS A CA 1
ATOM 695 C C . LYS A 1 88 ? -0.552 -5.489 -20.742 1.00 59.50 88 LYS A C 1
ATOM 697 O O . LYS A 1 88 ? 0.263 -5.757 -21.621 1.00 59.50 88 LYS A O 1
ATOM 702 N N . GLY A 1 89 ? -1.452 -4.510 -20.880 1.00 53.84 89 GLY A N 1
ATOM 703 C CA . GLY A 1 89 ? -1.602 -3.692 -22.091 1.00 53.84 89 GLY A CA 1
ATOM 704 C C . GLY A 1 89 ? -0.358 -2.875 -22.471 1.00 53.84 89 GLY A C 1
ATOM 705 O O . GLY A 1 89 ? -0.085 -2.713 -23.656 1.00 53.84 89 GLY A O 1
ATOM 706 N N . CYS A 1 90 ? 0.456 -2.440 -21.502 1.00 52.00 90 CYS A N 1
ATOM 707 C CA . CYS A 1 90 ? 1.701 -1.709 -21.784 1.00 52.00 90 CYS A CA 1
ATOM 708 C C . CYS A 1 90 ? 2.883 -2.628 -22.163 1.00 52.00 90 CYS A C 1
ATOM 710 O O . CYS A 1 90 ? 3.832 -2.169 -22.796 1.00 52.00 90 CYS A O 1
ATOM 712 N N . TYR A 1 91 ? 2.832 -3.925 -21.826 1.00 47.78 91 TYR A N 1
ATOM 713 C CA . TYR A 1 91 ? 3.844 -4.911 -22.247 1.00 47.78 91 TYR A CA 1
ATOM 714 C C . TYR A 1 91 ? 3.617 -5.408 -23.672 1.00 47.78 91 TYR A C 1
ATOM 716 O O . TYR A 1 91 ? 4.586 -5.657 -24.384 1.00 47.78 91 TYR A O 1
ATOM 724 N N . PHE A 1 92 ? 2.358 -5.502 -24.112 1.00 45.84 92 PHE A N 1
ATOM 725 C CA . PHE A 1 92 ? 2.040 -5.821 -25.507 1.00 45.84 92 PHE A CA 1
ATOM 726 C C . PHE A 1 92 ? 2.569 -4.757 -26.481 1.00 45.84 92 PHE A C 1
ATOM 728 O O . PHE A 1 92 ? 3.091 -5.116 -27.531 1.00 45.84 92 PHE A O 1
ATOM 735 N N . LEU A 1 93 ? 2.521 -3.473 -26.106 1.00 51.16 93 LEU A N 1
ATOM 736 C CA . LEU A 1 93 ? 3.116 -2.388 -26.898 1.00 51.16 93 LEU A CA 1
ATOM 737 C C . LEU A 1 93 ? 4.654 -2.419 -26.890 1.00 51.16 93 LEU A C 1
ATOM 739 O O . LEU A 1 93 ? 5.262 -2.227 -27.932 1.00 51.16 93 LEU A O 1
ATOM 743 N N . ASN A 1 94 ? 5.303 -2.724 -25.760 1.00 50.06 94 ASN A N 1
ATOM 744 C CA . ASN A 1 94 ? 6.774 -2.712 -25.691 1.00 50.06 94 ASN A CA 1
ATOM 745 C C . ASN A 1 94 ? 7.462 -3.974 -26.249 1.00 50.06 94 ASN A C 1
ATOM 747 O O . ASN A 1 94 ? 8.653 -3.918 -26.538 1.00 50.06 94 ASN A O 1
ATOM 751 N N . HIS A 1 95 ? 6.765 -5.111 -26.374 1.00 51.19 95 HIS A N 1
ATOM 752 C CA . HIS A 1 95 ? 7.386 -6.379 -26.796 1.00 51.19 95 HIS A CA 1
ATOM 753 C C . HIS A 1 95 ? 6.892 -6.910 -28.158 1.00 51.19 95 HIS A C 1
ATOM 755 O O . HIS A 1 95 ? 7.531 -7.801 -28.714 1.00 51.19 95 HIS A O 1
ATOM 761 N N . TYR A 1 96 ? 5.783 -6.395 -28.711 1.00 50.78 96 TYR A N 1
ATOM 762 C CA . TYR A 1 96 ? 5.199 -6.885 -29.973 1.00 50.78 96 TYR A CA 1
ATOM 763 C C . TYR A 1 96 ? 4.573 -5.801 -30.884 1.00 50.78 96 TYR A C 1
ATOM 765 O O . TYR A 1 96 ? 3.744 -6.146 -31.726 1.00 50.78 96 TYR A O 1
ATOM 773 N N . GLY A 1 97 ? 4.933 -4.511 -30.800 1.00 50.06 97 GLY A N 1
ATOM 774 C CA . GLY A 1 97 ? 4.302 -3.530 -31.699 1.00 50.06 97 GLY A CA 1
ATOM 775 C C . GLY A 1 97 ? 4.971 -2.166 -31.867 1.00 50.06 97 GLY A C 1
ATOM 776 O O . GLY A 1 97 ? 4.678 -1.266 -31.089 1.00 50.06 97 GLY A O 1
ATOM 777 N N . MET A 1 98 ? 5.680 -2.046 -33.002 1.00 41.44 98 MET A N 1
ATOM 778 C CA . MET A 1 98 ? 6.138 -0.844 -33.736 1.00 41.44 98 MET A CA 1
ATOM 779 C C . MET A 1 98 ? 7.304 -0.036 -33.165 1.00 41.44 98 MET A C 1
ATOM 781 O O . MET A 1 98 ? 7.131 0.667 -32.150 1.00 41.44 98 MET A O 1
#

Organism: Colocasia esculenta (NCBI:txid4460)